Protein AF-A0A9W5UTW0-F1 (afdb_monomer_lite)

Secondary structure (DSSP, 8-state):
--HHHHHHHHHHHHHHHTS-TT-HHHHHHHHHHHHHHHHHHHHHHHHHHHHHHHHHHHHHHTSTTT-TTPPTTPPPPPSTT------SEEEEEEEE-TTT--EEEEE-TT--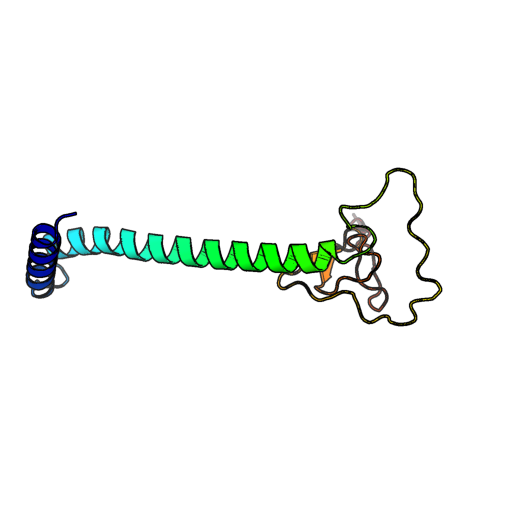SSPPTTS-------PPPP-

Radius of gyration: 26.85 Å; chains: 1; bounding box: 55×54×67 Å

Organism: NCBI:txid547162

pLDDT: mean 82.08, std 15.93, range [44.69, 97.94]

Sequence (131 aa):
MDSTEVEQALRVLGEIRALPVDDPIRQRVQRAVDGLLKDAQRQRRADRRRATAAADRAVVADAATAAGNRAEGVPVAEPTELTDTAGVGRTRRDRRCYACRDRFRTVDAFYHALCPPARTCTADTGTPAPT

Structure (mmCIF, N/CA/C/O backbone):
data_AF-A0A9W5UTW0-F1
#
_entry.id   AF-A0A9W5UTW0-F1
#
loop_
_atom_site.group_PDB
_atom_site.id
_atom_site.type_symbol
_atom_site.label_atom_id
_atom_site.label_alt_id
_atom_site.label_comp_id
_atom_site.label_asym_id
_atom_site.label_entity_id
_atom_site.label_seq_id
_atom_site.pdbx_PDB_ins_code
_atom_site.Cartn_x
_atom_site.Cartn_y
_atom_site.Cartn_z
_atom_site.occupancy
_atom_site.B_iso_or_equiv
_atom_site.auth_seq_id
_atom_site.auth_comp_id
_atom_site.auth_asym_id
_atom_site.auth_atom_id
_atom_site.pdbx_PDB_model_num
ATOM 1 N N . MET A 1 1 ? 6.733 -10.682 25.601 1.00 70.44 1 MET A N 1
ATOM 2 C CA . MET A 1 1 ? 5.434 -10.734 26.293 1.00 70.44 1 MET A CA 1
ATOM 3 C C . MET A 1 1 ? 5.232 -12.149 26.742 1.00 70.44 1 MET A C 1
ATOM 5 O O . MET A 1 1 ? 5.450 -13.056 25.944 1.00 70.44 1 MET A O 1
ATOM 9 N N . ASP A 1 2 ? 4.890 -12.301 28.008 1.00 93.19 2 ASP A N 1
ATOM 10 C CA . ASP A 1 2 ? 4.523 -13.588 28.579 1.00 93.19 2 ASP A CA 1
ATOM 11 C C . ASP A 1 2 ? 3.116 -14.003 28.097 1.00 93.19 2 ASP A C 1
ATOM 13 O O . ASP A 1 2 ? 2.279 -13.152 27.790 1.00 93.19 2 ASP A O 1
ATOM 17 N N . SER A 1 3 ? 2.846 -15.307 28.010 1.00 92.38 3 SER A N 1
ATOM 18 C CA . SER A 1 3 ? 1.537 -15.844 27.608 1.00 92.38 3 SER A CA 1
ATOM 19 C C . SER A 1 3 ? 0.436 -15.407 28.577 1.00 92.38 3 SER A C 1
ATOM 21 O O . SER A 1 3 ? -0.657 -15.036 28.150 1.00 92.38 3 SER A O 1
ATOM 23 N N . THR A 1 4 ? 0.747 -15.353 29.875 1.00 95.62 4 THR A N 1
ATOM 24 C CA . THR A 1 4 ? -0.185 -14.916 30.924 1.00 95.62 4 THR A CA 1
ATOM 25 C C . THR A 1 4 ? -0.642 -13.470 30.716 1.00 95.62 4 THR A C 1
ATOM 27 O O . THR A 1 4 ? -1.822 -13.154 30.869 1.00 95.62 4 THR A O 1
ATOM 30 N N . GLU A 1 5 ? 0.275 -12.579 30.325 1.00 94.69 5 GLU A N 1
ATOM 31 C CA . GLU A 1 5 ? -0.035 -11.171 30.035 1.00 94.69 5 GLU A CA 1
ATOM 32 C C . GLU A 1 5 ? -0.989 -11.048 28.838 1.00 94.69 5 GLU A C 1
ATOM 34 O O . GLU A 1 5 ? -1.913 -10.230 28.850 1.00 94.69 5 GLU A O 1
ATOM 39 N N . VAL A 1 6 ? -0.794 -11.883 27.810 1.00 95.38 6 VAL A N 1
ATOM 40 C CA . VAL A 1 6 ? -1.672 -11.928 26.632 1.00 95.38 6 VAL A CA 1
ATOM 41 C C . VAL A 1 6 ? -3.075 -12.386 27.027 1.00 95.38 6 VAL A C 1
ATOM 43 O O . VAL A 1 6 ? -4.055 -11.748 26.646 1.00 95.38 6 VAL A O 1
ATOM 46 N N . GLU A 1 7 ? -3.192 -13.457 27.809 1.00 97.06 7 GLU A N 1
ATOM 47 C CA . GLU A 1 7 ? -4.486 -13.982 28.260 1.00 97.06 7 GLU A CA 1
ATOM 48 C C . GLU A 1 7 ? -5.258 -12.966 29.106 1.00 97.06 7 GLU A C 1
ATOM 50 O O . GLU A 1 7 ? -6.456 -12.756 28.895 1.00 97.06 7 GLU A O 1
ATOM 55 N N . GLN A 1 8 ? -4.568 -12.273 30.016 1.00 96.75 8 GLN A N 1
ATOM 56 C CA . GLN A 1 8 ? -5.165 -11.196 30.803 1.00 96.75 8 GLN A CA 1
ATOM 57 C C . GLN A 1 8 ? -5.675 -10.060 29.910 1.00 96.75 8 GLN A C 1
ATOM 59 O O . GLN A 1 8 ? -6.805 -9.601 30.089 1.00 96.75 8 GLN A O 1
ATOM 64 N N . ALA A 1 9 ? -4.887 -9.637 28.918 1.00 94.62 9 ALA A N 1
ATOM 65 C CA . ALA A 1 9 ? -5.303 -8.603 27.976 1.00 94.62 9 ALA A CA 1
ATOM 66 C C . ALA A 1 9 ? -6.532 -9.029 27.152 1.00 94.62 9 ALA A C 1
ATOM 68 O O . ALA A 1 9 ? -7.462 -8.240 26.980 1.00 94.62 9 ALA A O 1
ATOM 69 N N . LEU A 1 10 ? -6.575 -10.279 26.679 1.00 95.81 10 LEU A N 1
ATOM 70 C CA . LEU A 1 10 ? -7.716 -10.814 25.930 1.00 95.81 10 LEU A CA 1
ATOM 71 C C . LEU A 1 10 ? -8.988 -10.879 26.781 1.00 95.81 10 LEU A C 1
ATOM 73 O O . LEU A 1 10 ? -10.061 -10.525 26.287 1.00 95.81 10 LEU A O 1
ATOM 77 N N . ARG A 1 11 ? -8.876 -11.261 28.060 1.00 97.12 11 ARG A N 1
ATOM 78 C CA . ARG A 1 11 ? -10.004 -11.235 29.003 1.00 97.12 11 ARG A CA 1
ATOM 79 C C . ARG A 1 11 ? -10.563 -9.821 29.161 1.00 97.12 11 ARG A C 1
ATOM 81 O O . ARG A 1 11 ? -11.759 -9.617 28.971 1.00 97.12 11 ARG A O 1
ATOM 88 N N . VAL A 1 12 ? -9.693 -8.843 29.419 1.00 96.75 12 VAL A N 1
ATOM 89 C CA . VAL A 1 12 ? -10.078 -7.430 29.578 1.00 96.75 12 VAL A CA 1
ATOM 90 C C . VAL A 1 12 ? -10.741 -6.883 28.309 1.00 96.75 12 VAL A C 1
ATOM 92 O O . VAL A 1 12 ? -11.761 -6.201 28.383 1.00 96.75 12 VAL A O 1
ATOM 95 N N . LEU A 1 13 ? -10.223 -7.215 27.121 1.00 96.12 13 LEU A N 1
ATOM 96 C CA . LEU A 1 13 ? -10.859 -6.838 25.852 1.00 96.12 13 LEU A CA 1
ATOM 97 C C . LEU A 1 13 ? -12.257 -7.457 25.686 1.00 96.12 13 LEU A C 1
ATOM 99 O O . LEU A 1 13 ? -13.140 -6.821 25.107 1.00 96.12 13 LEU A O 1
ATOM 103 N N . GLY A 1 14 ? -12.466 -8.671 26.200 1.00 96.69 14 GLY A N 1
ATOM 104 C CA . GLY A 1 14 ? -13.775 -9.319 26.258 1.00 96.69 14 GLY A CA 1
ATOM 105 C C . GLY A 1 14 ? -14.771 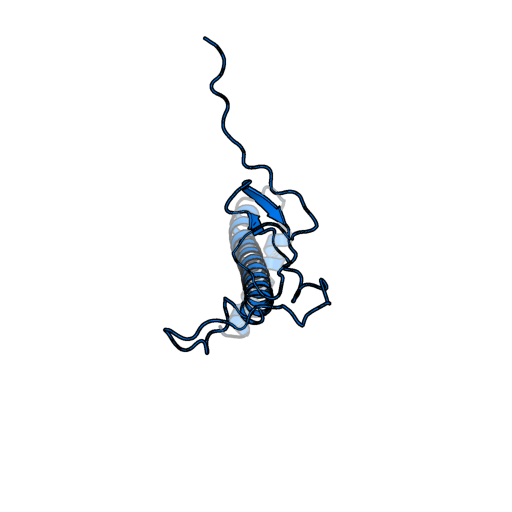-8.551 27.128 1.00 96.69 14 GLY A C 1
ATOM 106 O O . GLY A 1 14 ? -15.879 -8.269 26.677 1.00 96.69 14 GLY A O 1
ATOM 107 N N . GLU A 1 15 ? -14.356 -8.144 28.329 1.00 97.25 15 GLU A N 1
ATOM 108 C CA . GLU A 1 15 ? -15.173 -7.339 29.251 1.00 97.25 15 GLU A CA 1
ATOM 109 C C . GLU A 1 15 ? -15.549 -5.983 28.635 1.00 97.25 15 GLU A C 1
ATOM 111 O O . GLU A 1 15 ? -16.714 -5.588 28.633 1.00 97.25 15 GLU A O 1
ATOM 116 N N . ILE A 1 16 ? -14.587 -5.304 28.005 1.00 97.38 16 ILE A N 1
ATOM 117 C CA . ILE A 1 16 ? -14.812 -4.015 27.334 1.00 97.38 16 ILE A CA 1
ATOM 118 C C . ILE A 1 16 ? -15.827 -4.135 26.189 1.00 97.38 16 ILE A C 1
ATOM 120 O O . ILE A 1 16 ? -16.575 -3.194 25.915 1.00 97.38 16 ILE A O 1
ATOM 124 N N . ARG A 1 17 ? -15.885 -5.286 25.508 1.00 95.75 17 ARG A N 1
ATOM 125 C CA . ARG A 1 17 ? -16.826 -5.519 24.404 1.00 95.75 17 ARG A CA 1
ATOM 126 C C . ARG A 1 17 ? -18.282 -5.607 24.870 1.00 95.75 17 ARG A C 1
ATOM 128 O O . ARG A 1 17 ? -19.170 -5.363 24.055 1.00 95.75 17 ARG A O 1
ATOM 135 N N . ALA A 1 18 ? -18.523 -5.927 26.142 1.00 96.56 18 ALA A N 1
ATOM 136 C CA . ALA A 1 18 ? -19.859 -5.929 26.734 1.00 96.56 18 ALA A CA 1
ATOM 137 C C . ALA A 1 18 ? -20.361 -4.516 27.091 1.00 96.56 18 ALA A C 1
ATOM 139 O O . ALA A 1 18 ? -21.559 -4.334 27.303 1.00 96.56 18 ALA A O 1
ATOM 140 N N . LEU A 1 19 ? -19.474 -3.513 27.136 1.00 97.00 19 LEU A N 1
ATOM 141 C CA . LEU A 1 19 ? -19.848 -2.134 27.450 1.00 97.00 19 LEU A CA 1
ATOM 142 C C . LEU A 1 19 ? -20.636 -1.470 26.300 1.00 97.00 19 LEU A C 1
ATOM 144 O O . LEU A 1 19 ? -20.384 -1.753 25.115 1.00 97.00 19 LEU A O 1
ATOM 148 N N . PRO A 1 20 ? -21.546 -0.524 26.621 1.00 97.19 20 PRO A N 1
ATOM 149 C CA . PRO A 1 20 ? -22.213 0.311 25.625 1.00 97.19 20 PRO A CA 1
ATOM 150 C C . PRO A 1 20 ? -21.220 0.987 24.672 1.00 97.19 20 PRO A C 1
ATOM 152 O O . PRO A 1 20 ? -20.079 1.265 25.029 1.00 97.19 20 PRO A O 1
ATOM 155 N N . VAL A 1 21 ? -21.648 1.265 23.439 1.00 93.75 21 VAL A N 1
ATOM 156 C CA . VAL A 1 21 ? -20.789 1.882 22.403 1.00 93.75 21 VAL A CA 1
ATOM 157 C C . VAL A 1 21 ? -20.264 3.251 22.834 1.00 93.75 21 VAL A C 1
ATOM 159 O O . VAL A 1 21 ? -19.118 3.589 22.532 1.00 93.75 21 VAL A O 1
ATOM 162 N N . ASP A 1 22 ? -21.071 3.989 23.591 1.00 96.00 22 ASP A N 1
ATOM 163 C CA . ASP A 1 22 ? -20.747 5.339 24.045 1.00 96.00 22 ASP A CA 1
ATOM 164 C C . ASP A 1 22 ? -19.980 5.371 25.374 1.00 96.00 22 ASP A C 1
ATOM 166 O O . ASP A 1 22 ? -19.665 6.445 25.884 1.00 96.00 22 ASP A O 1
ATOM 170 N N . ASP A 1 23 ? -19.638 4.203 25.926 1.00 97.88 23 ASP A N 1
ATOM 171 C CA . ASP A 1 23 ? -18.856 4.123 27.152 1.00 97.88 23 ASP A CA 1
ATOM 172 C C . ASP A 1 23 ? -17.437 4.705 26.942 1.00 97.88 23 ASP A C 1
ATOM 174 O O . ASP A 1 23 ? -16.723 4.319 26.002 1.00 97.88 23 ASP A O 1
ATOM 178 N N . PRO A 1 24 ? -16.978 5.624 27.812 1.00 97.56 24 PRO A N 1
ATOM 179 C CA . PRO A 1 24 ? -15.696 6.301 27.636 1.00 97.56 24 PRO A CA 1
ATOM 180 C C . PRO A 1 24 ? -14.486 5.356 27.733 1.00 97.56 24 PRO A C 1
ATOM 182 O O . PRO A 1 24 ? -13.478 5.585 27.051 1.00 97.56 24 PRO A O 1
ATOM 185 N N . ILE A 1 25 ? -14.561 4.287 28.537 1.00 96.50 25 ILE A N 1
ATOM 186 C CA . ILE A 1 25 ? -13.507 3.267 28.652 1.00 96.50 25 ILE A CA 1
ATOM 187 C C . ILE A 1 25 ? -13.434 2.485 27.345 1.00 96.50 25 ILE A C 1
ATOM 189 O O . ILE A 1 25 ? -12.347 2.333 26.772 1.00 96.50 25 ILE A O 1
ATOM 193 N N . ARG A 1 26 ? -14.589 2.066 26.817 1.00 97.25 26 ARG A N 1
ATOM 194 C CA . ARG A 1 26 ? -14.656 1.369 25.532 1.00 97.25 26 ARG A CA 1
ATOM 195 C C . ARG A 1 26 ? -14.083 2.212 24.398 1.00 97.25 26 ARG A C 1
ATOM 197 O O . ARG A 1 26 ? -13.229 1.733 23.651 1.00 97.25 26 ARG A O 1
ATOM 204 N N . GLN A 1 27 ? -14.477 3.479 24.289 1.00 96.94 27 GLN A N 1
ATOM 205 C CA . GLN A 1 27 ? -13.964 4.376 23.249 1.00 96.94 27 GLN A CA 1
ATOM 206 C C . GLN A 1 27 ? -12.453 4.623 23.362 1.00 96.94 27 GLN A C 1
ATOM 208 O O . GLN A 1 27 ? -11.773 4.802 22.346 1.00 96.94 27 GLN A O 1
ATOM 213 N N . ARG A 1 28 ? -11.904 4.664 24.582 1.00 96.06 28 ARG A N 1
ATOM 214 C CA . ARG A 1 28 ? -10.458 4.816 24.801 1.00 96.06 28 ARG A CA 1
ATOM 215 C C . ARG A 1 28 ? -9.691 3.600 24.286 1.00 96.06 28 ARG A C 1
ATOM 217 O O . ARG A 1 28 ? -8.691 3.768 23.590 1.00 96.06 28 ARG A O 1
ATOM 224 N N . VAL A 1 29 ? -10.172 2.397 24.588 1.00 96.00 29 VAL A N 1
ATOM 225 C CA . VAL A 1 29 ? -9.549 1.143 24.142 1.00 96.00 29 VAL A CA 1
ATOM 226 C C . VAL A 1 29 ? -9.686 0.969 22.631 1.00 96.00 29 VAL A C 1
ATOM 228 O O . VAL A 1 29 ? -8.703 0.643 21.968 1.00 96.00 29 VAL A O 1
ATOM 231 N N . GLN A 1 30 ? -10.855 1.277 22.063 1.00 95.12 30 GLN A N 1
ATOM 232 C CA . GLN A 1 30 ? -11.091 1.251 20.616 1.00 95.12 30 GLN A CA 1
ATOM 233 C C . GLN A 1 30 ? -10.049 2.094 19.867 1.00 95.12 30 GLN A C 1
ATOM 235 O O . GLN A 1 30 ? -9.412 1.606 18.938 1.00 95.12 30 GLN A O 1
ATOM 240 N N . ARG A 1 31 ? -9.795 3.329 20.323 1.00 95.19 31 ARG A N 1
ATOM 241 C CA . ARG A 1 31 ? -8.780 4.212 19.726 1.00 95.19 31 ARG A CA 1
ATOM 242 C C . ARG A 1 31 ? -7.371 3.614 19.756 1.00 95.19 31 ARG A C 1
ATOM 244 O O . ARG A 1 31 ? -6.617 3.809 18.803 1.00 95.19 31 ARG A O 1
ATOM 251 N N . ALA A 1 32 ? -7.015 2.891 20.819 1.00 93.50 32 ALA A N 1
ATOM 252 C CA . ALA A 1 32 ? -5.722 2.217 20.922 1.00 93.50 32 ALA A CA 1
ATOM 253 C C . ALA A 1 32 ? -5.615 1.032 19.943 1.00 93.50 32 ALA A C 1
ATOM 255 O O . ALA A 1 32 ? -4.634 0.923 19.206 1.00 93.50 32 ALA A O 1
ATOM 256 N N . VAL A 1 33 ? -6.649 0.187 19.873 1.00 94.94 33 VAL A N 1
ATOM 257 C CA . VAL A 1 33 ? -6.712 -0.958 18.945 1.00 94.94 33 VAL A CA 1
ATOM 258 C C . VAL A 1 33 ? -6.721 -0.499 17.484 1.00 94.94 33 VAL A C 1
ATOM 260 O O . VAL A 1 33 ? -6.037 -1.083 16.640 1.00 94.94 33 VAL A O 1
ATOM 263 N N . ASP A 1 34 ? -7.426 0.590 17.178 1.00 96.38 34 ASP A N 1
ATOM 264 C CA . ASP A 1 34 ? -7.444 1.191 15.845 1.00 96.38 34 ASP A CA 1
ATOM 265 C C . ASP A 1 34 ? -6.038 1.596 15.382 1.00 96.38 34 ASP A C 1
ATOM 267 O O . ASP A 1 34 ? -5.742 1.522 14.188 1.00 96.38 34 ASP A O 1
ATOM 271 N N . GLY A 1 35 ? -5.162 2.009 16.306 1.00 94.69 35 GLY A N 1
ATOM 272 C CA . GLY A 1 35 ? -3.750 2.274 16.031 1.00 94.69 35 GLY A CA 1
ATOM 273 C C . GLY A 1 35 ? -3.046 1.044 15.457 1.00 94.69 35 GLY A C 1
ATOM 274 O O . GLY A 1 35 ? -2.507 1.111 14.352 1.00 94.69 35 GLY A O 1
ATOM 275 N N . LEU A 1 36 ? -3.170 -0.101 16.135 1.00 94.88 36 LEU A N 1
ATOM 276 C CA . LEU A 1 36 ? -2.578 -1.377 15.710 1.00 94.88 36 LEU A CA 1
ATOM 277 C C . LEU A 1 36 ? -3.091 -1.820 14.334 1.00 94.88 36 LEU A C 1
ATOM 279 O O . LEU A 1 36 ? -2.319 -2.241 13.469 1.00 94.88 36 LEU A O 1
ATOM 283 N N . LEU A 1 37 ? -4.398 -1.681 14.094 1.00 95.94 37 LEU A N 1
ATOM 284 C CA . LEU A 1 37 ? -4.998 -2.009 12.800 1.00 95.94 37 LEU A CA 1
ATOM 285 C C . LEU A 1 37 ? -4.490 -1.084 11.691 1.00 95.94 37 LEU A C 1
ATOM 287 O O . LEU A 1 37 ? -4.155 -1.549 10.597 1.00 95.94 37 LEU A O 1
ATOM 291 N N . LYS A 1 38 ? -4.413 0.224 11.955 1.00 96.62 38 LYS A N 1
ATOM 292 C CA . LYS A 1 38 ? -3.891 1.208 10.999 1.00 96.62 38 LYS A CA 1
ATOM 293 C C . LYS A 1 38 ? -2.418 0.954 10.697 1.00 96.62 38 LYS A C 1
ATOM 295 O O . LYS A 1 38 ? -2.031 1.055 9.534 1.00 96.62 38 LYS A O 1
ATOM 300 N N . ASP A 1 39 ? -1.623 0.569 11.686 1.00 96.56 39 ASP A N 1
ATOM 301 C CA . ASP A 1 39 ? -0.209 0.243 11.501 1.00 96.56 39 ASP A CA 1
ATOM 302 C C . ASP A 1 39 ? -0.026 -1.023 10.667 1.00 96.56 39 ASP A C 1
ATOM 304 O O . ASP A 1 39 ? 0.704 -0.999 9.674 1.00 96.56 39 ASP A O 1
ATOM 308 N N . ALA A 1 40 ? -0.789 -2.083 10.944 1.00 97.19 40 ALA A N 1
ATOM 309 C CA . ALA A 1 40 ? -0.796 -3.281 10.107 1.00 97.19 40 ALA A CA 1
ATOM 310 C C . ALA A 1 40 ? -1.206 -2.967 8.655 1.00 97.19 40 ALA A C 1
ATOM 312 O O . ALA A 1 40 ? -0.605 -3.466 7.699 1.00 97.19 40 ALA A O 1
ATOM 313 N N . GLN A 1 41 ? -2.208 -2.105 8.451 1.00 97.12 41 GLN A N 1
ATOM 314 C CA . GLN A 1 41 ? -2.599 -1.660 7.112 1.00 97.12 41 GLN A CA 1
ATOM 315 C C . GLN A 1 41 ? -1.508 -0.826 6.433 1.00 97.12 41 GLN A C 1
ATOM 317 O O . GLN A 1 41 ? -1.264 -1.015 5.238 1.00 97.12 41 GLN A O 1
ATOM 322 N N . ARG A 1 42 ? -0.857 0.091 7.160 1.00 97.94 42 ARG A N 1
ATOM 323 C CA . ARG A 1 42 ? 0.270 0.892 6.661 1.00 97.94 42 ARG A CA 1
ATOM 324 C C . ARG A 1 42 ? 1.411 -0.012 6.214 1.00 97.94 42 ARG A C 1
ATOM 326 O O . ARG A 1 42 ? 1.865 0.132 5.078 1.00 97.94 42 ARG A O 1
ATOM 333 N N . GLN A 1 43 ? 1.782 -0.991 7.035 1.00 97.44 43 GLN A N 1
ATOM 334 C CA . GLN A 1 43 ? 2.825 -1.960 6.716 1.00 97.44 43 GLN A CA 1
ATOM 335 C C . GLN A 1 43 ? 2.475 -2.762 5.458 1.00 97.44 43 GLN A C 1
ATOM 337 O O . GLN A 1 43 ? 3.226 -2.743 4.487 1.00 97.44 43 GLN A O 1
ATOM 342 N N . ARG A 1 44 ? 1.270 -3.345 5.387 1.00 97.19 44 ARG A N 1
ATOM 343 C CA . ARG A 1 44 ? 0.809 -4.088 4.197 1.00 97.19 44 ARG A CA 1
ATOM 344 C C . ARG A 1 44 ? 0.809 -3.228 2.929 1.00 97.19 44 ARG A C 1
ATOM 346 O O . ARG A 1 44 ? 1.151 -3.706 1.847 1.00 97.19 44 ARG A O 1
ATOM 353 N N . ARG A 1 45 ? 0.414 -1.951 3.024 1.00 97.12 45 ARG A N 1
ATOM 354 C CA . ARG A 1 45 ? 0.467 -1.007 1.891 1.00 97.12 45 ARG A CA 1
ATOM 355 C C . ARG A 1 45 ? 1.912 -0.721 1.482 1.00 97.12 45 ARG A C 1
ATOM 357 O O . ARG A 1 45 ? 2.185 -0.680 0.282 1.00 97.12 45 ARG A O 1
ATOM 364 N N . ALA A 1 46 ? 2.821 -0.541 2.438 1.00 96.94 46 ALA A N 1
ATOM 365 C CA . ALA A 1 46 ? 4.243 -0.351 2.175 1.00 96.94 46 ALA A CA 1
ATOM 366 C C . ALA A 1 46 ? 4.856 -1.587 1.499 1.00 96.94 46 ALA A C 1
ATOM 368 O O . ALA A 1 46 ? 5.533 -1.446 0.485 1.00 96.94 46 ALA A O 1
ATOM 369 N N . ASP A 1 47 ? 4.541 -2.792 1.970 1.00 97.00 47 ASP A N 1
ATOM 370 C CA . ASP A 1 47 ? 5.026 -4.056 1.399 1.00 97.00 47 ASP A CA 1
ATOM 371 C C . ASP A 1 47 ? 4.577 -4.230 -0.047 1.00 97.00 47 ASP A C 1
ATOM 373 O O . ASP A 1 47 ? 5.397 -4.475 -0.931 1.00 97.00 47 ASP A O 1
ATOM 377 N N . ARG A 1 48 ? 3.292 -3.982 -0.328 1.00 96.62 48 ARG A N 1
ATOM 378 C CA . ARG A 1 48 ? 2.771 -3.978 -1.704 1.00 96.62 48 ARG A CA 1
ATOM 379 C C . ARG A 1 48 ? 3.491 -2.949 -2.571 1.00 96.62 48 ARG A C 1
ATOM 381 O O . ARG A 1 48 ? 3.832 -3.240 -3.714 1.00 96.62 48 ARG A O 1
ATOM 388 N N . ARG A 1 49 ? 3.759 -1.746 -2.045 1.00 96.12 49 ARG A N 1
ATOM 389 C CA . ARG A 1 49 ? 4.517 -0.717 -2.776 1.00 96.12 49 ARG A CA 1
ATOM 390 C C . ARG A 1 49 ? 5.956 -1.161 -3.049 1.00 96.12 49 ARG A C 1
ATOM 392 O O . ARG A 1 49 ? 6.434 -0.905 -4.154 1.00 96.12 49 ARG A O 1
ATOM 399 N N . ARG A 1 50 ? 6.623 -1.816 -2.096 1.00 95.88 50 ARG A N 1
ATOM 400 C CA . ARG A 1 50 ? 7.983 -2.355 -2.255 1.00 95.88 50 ARG A CA 1
ATOM 401 C C . ARG A 1 50 ? 8.020 -3.479 -3.284 1.00 95.88 50 ARG A C 1
ATOM 403 O O . ARG A 1 50 ? 8.830 -3.410 -4.200 1.00 95.88 50 ARG A O 1
ATOM 410 N N . ALA A 1 51 ? 7.095 -4.434 -3.206 1.00 95.44 51 ALA A N 1
ATOM 411 C CA . ALA A 1 51 ? 6.978 -5.529 -4.167 1.00 95.44 51 ALA A CA 1
ATOM 412 C C . ALA A 1 51 ? 6.732 -5.015 -5.593 1.00 95.44 51 ALA A C 1
ATOM 414 O O . ALA A 1 51 ? 7.401 -5.430 -6.533 1.00 95.44 51 ALA A O 1
ATOM 415 N N . THR A 1 52 ? 5.825 -4.048 -5.755 1.00 95.50 52 THR A N 1
ATOM 416 C CA . THR A 1 52 ? 5.594 -3.392 -7.047 1.00 95.50 52 THR A CA 1
ATOM 417 C C . THR A 1 52 ? 6.836 -2.654 -7.550 1.00 95.50 52 THR A C 1
ATOM 419 O O . THR A 1 52 ? 7.177 -2.781 -8.717 1.00 95.50 52 THR A O 1
ATOM 422 N N . ALA A 1 53 ? 7.545 -1.920 -6.684 1.00 93.88 53 ALA A N 1
ATOM 423 C CA . ALA A 1 53 ? 8.777 -1.230 -7.070 1.00 93.88 53 ALA A CA 1
ATOM 424 C C . ALA A 1 53 ? 9.897 -2.204 -7.467 1.00 93.88 53 ALA A C 1
ATOM 426 O O . ALA A 1 53 ? 10.675 -1.904 -8.363 1.00 93.88 53 ALA A O 1
ATOM 427 N N . ALA A 1 54 ? 10.005 -3.347 -6.788 1.00 92.69 54 ALA A N 1
ATOM 428 C CA . ALA A 1 54 ? 10.974 -4.384 -7.117 1.00 92.69 54 ALA A CA 1
ATOM 429 C C . ALA A 1 54 ? 10.666 -5.026 -8.476 1.00 92.69 54 ALA A C 1
ATOM 431 O O . ALA A 1 54 ? 11.566 -5.119 -9.300 1.00 92.69 54 ALA A O 1
ATOM 432 N N . ALA A 1 55 ? 9.400 -5.369 -8.735 1.00 90.88 55 ALA A N 1
ATOM 433 C CA . ALA A 1 55 ? 8.973 -5.900 -10.029 1.00 90.88 55 ALA A CA 1
ATOM 434 C C . ALA A 1 55 ? 9.235 -4.907 -11.175 1.00 90.88 55 ALA A C 1
ATOM 436 O O . ALA A 1 55 ? 9.800 -5.283 -12.193 1.00 90.88 55 ALA A O 1
ATOM 437 N N . ASP A 1 56 ? 8.890 -3.628 -10.989 1.00 91.62 56 ASP A N 1
ATOM 438 C CA . ASP A 1 56 ? 9.138 -2.596 -12.003 1.00 91.62 56 ASP A CA 1
ATOM 439 C C . ASP A 1 56 ? 10.640 -2.375 -12.243 1.00 91.62 56 ASP A C 1
ATOM 441 O O . ASP A 1 56 ? 11.050 -2.141 -13.375 1.00 91.62 56 ASP A O 1
ATOM 445 N N . ARG A 1 57 ? 11.469 -2.446 -11.190 1.00 87.94 57 ARG A N 1
ATOM 446 C CA . ARG A 1 57 ? 12.931 -2.356 -11.324 1.00 87.94 57 ARG A CA 1
ATOM 447 C C . ARG A 1 57 ? 13.514 -3.539 -12.084 1.00 87.94 57 ARG A C 1
ATOM 449 O O . ARG A 1 57 ? 14.425 -3.308 -12.861 1.00 87.94 57 ARG A O 1
ATOM 456 N N . ALA A 1 58 ? 12.996 -4.750 -11.879 1.00 86.81 58 ALA A N 1
ATOM 457 C CA . ALA A 1 58 ? 13.435 -5.927 -12.625 1.00 86.81 58 ALA A CA 1
ATOM 458 C C . ALA A 1 58 ? 13.168 -5.755 -14.129 1.00 86.81 58 ALA A C 1
ATOM 460 O O . ALA A 1 58 ? 14.105 -5.805 -14.909 1.00 86.81 58 ALA A O 1
ATOM 461 N N . VAL A 1 59 ? 11.938 -5.377 -14.506 1.00 87.06 59 VAL A N 1
ATOM 462 C CA . VAL A 1 59 ? 11.570 -5.110 -15.915 1.00 87.06 59 VAL A CA 1
ATOM 463 C C . VAL A 1 59 ? 12.477 -4.061 -16.566 1.00 87.06 59 VAL A C 1
ATOM 465 O O . VAL A 1 59 ? 12.797 -4.157 -17.743 1.00 87.06 59 VAL A O 1
ATOM 468 N N . VAL A 1 60 ? 12.872 -3.027 -15.818 1.00 84.62 60 VAL A N 1
ATOM 469 C CA . VAL A 1 60 ? 13.760 -1.979 -16.341 1.00 84.62 60 VAL A CA 1
ATOM 470 C C . VAL A 1 60 ? 15.211 -2.446 -16.400 1.00 84.62 60 VAL A C 1
ATOM 472 O O . VAL A 1 60 ? 15.903 -2.071 -17.333 1.00 84.62 60 VAL A O 1
ATOM 475 N N . ALA A 1 61 ? 15.679 -3.235 -15.432 1.00 81.25 61 ALA A N 1
ATOM 476 C CA . ALA A 1 61 ? 17.048 -3.748 -15.414 1.00 81.25 61 ALA A CA 1
ATOM 477 C C . ALA A 1 61 ? 17.338 -4.696 -16.589 1.00 81.25 61 ALA A C 1
ATOM 479 O O . ALA A 1 61 ? 18.481 -4.769 -17.028 1.00 81.25 61 ALA A O 1
ATOM 480 N N . ASP A 1 62 ? 16.304 -5.362 -17.108 1.00 76.38 62 ASP A N 1
ATOM 481 C CA . ASP A 1 62 ? 16.384 -6.212 -18.298 1.00 76.38 62 ASP A CA 1
ATOM 482 C C . ASP A 1 62 ? 16.538 -5.400 -19.604 1.00 76.38 62 ASP A C 1
ATOM 484 O O . ASP A 1 62 ? 16.910 -5.952 -20.639 1.00 76.38 62 ASP A O 1
ATOM 488 N N . ALA A 1 63 ? 16.277 -4.085 -19.586 1.00 77.12 63 ALA A N 1
ATOM 489 C CA . ALA A 1 63 ? 16.519 -3.224 -20.741 1.00 77.12 63 ALA A CA 1
ATOM 490 C C . ALA A 1 63 ? 18.025 -2.967 -20.918 1.00 77.12 63 ALA A C 1
ATOM 492 O O . ALA A 1 63 ? 18.723 -2.589 -19.973 1.00 77.12 63 ALA A O 1
ATOM 493 N N . ALA A 1 64 ? 18.519 -3.089 -22.151 1.00 68.44 64 ALA A N 1
ATOM 494 C CA . ALA A 1 64 ? 19.939 -3.002 -22.496 1.00 68.44 64 ALA A CA 1
ATOM 495 C C . ALA A 1 64 ? 20.587 -1.674 -22.062 1.00 68.44 64 ALA A C 1
ATOM 497 O O . ALA A 1 64 ? 21.751 -1.6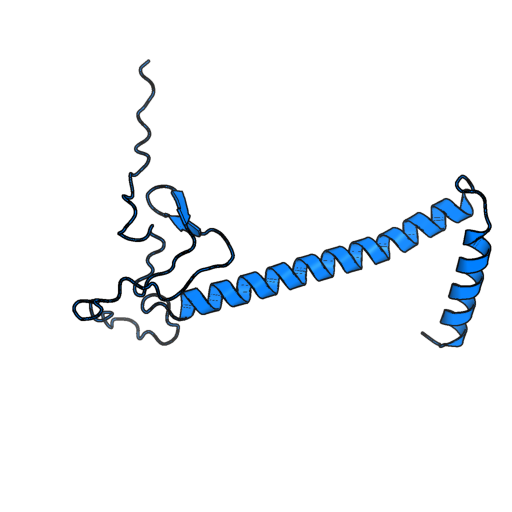32 -21.670 1.00 68.44 64 ALA A O 1
ATOM 498 N N . THR A 1 65 ? 19.824 -0.579 -22.075 1.00 67.62 65 THR A N 1
ATOM 499 C CA . THR A 1 65 ? 20.284 0.755 -21.657 1.00 67.62 65 THR A CA 1
ATOM 500 C C . THR A 1 65 ? 20.436 0.911 -20.142 1.00 67.62 65 THR A C 1
ATOM 502 O O . THR A 1 65 ? 21.164 1.803 -19.703 1.00 67.62 65 THR A O 1
ATOM 505 N N . ALA A 1 66 ? 19.770 0.067 -19.350 1.00 64.44 66 ALA A N 1
ATOM 506 C CA . ALA A 1 66 ? 19.728 0.124 -17.890 1.00 64.44 66 ALA A CA 1
ATOM 507 C C . ALA A 1 66 ? 20.417 -1.076 -17.210 1.00 64.44 66 ALA A C 1
ATOM 509 O O . ALA A 1 66 ? 20.425 -1.156 -15.978 1.00 64.44 66 ALA A O 1
ATOM 510 N N . ALA A 1 67 ? 21.012 -1.981 -17.993 1.00 64.38 67 ALA A N 1
ATOM 511 C CA . ALA A 1 67 ? 21.737 -3.138 -17.493 1.00 64.38 67 ALA A CA 1
ATOM 512 C C . ALA A 1 67 ? 22.936 -2.698 -16.630 1.00 64.38 67 ALA A C 1
ATOM 514 O O . ALA A 1 67 ? 23.838 -1.987 -17.078 1.00 64.38 67 ALA A O 1
ATOM 515 N N . GLY A 1 68 ? 22.944 -3.115 -15.359 1.00 60.94 68 GLY A N 1
ATOM 516 C CA . GLY A 1 68 ? 23.945 -2.691 -14.369 1.00 60.94 68 GLY A CA 1
ATOM 517 C C . GLY A 1 68 ? 25.373 -3.182 -14.639 1.00 60.94 68 GLY A C 1
ATOM 518 O O . GLY A 1 68 ? 26.303 -2.729 -13.983 1.00 60.94 68 GLY A O 1
ATOM 519 N N . ASN A 1 69 ? 25.555 -4.090 -15.598 1.00 62.50 69 ASN A N 1
ATOM 520 C CA . ASN A 1 69 ? 26.847 -4.601 -16.059 1.00 62.50 69 ASN A CA 1
ATOM 521 C C . ASN A 1 69 ? 27.403 -3.838 -17.278 1.00 62.50 69 ASN A C 1
ATOM 523 O O . ASN A 1 69 ? 28.343 -4.313 -17.916 1.00 62.50 69 ASN A O 1
ATOM 527 N N . ARG A 1 70 ? 26.831 -2.680 -17.632 1.00 66.56 70 ARG A N 1
ATOM 528 C CA . ARG A 1 70 ? 27.307 -1.871 -18.756 1.00 66.56 70 ARG A CA 1
ATOM 529 C C . ARG A 1 70 ? 28.703 -1.305 -18.474 1.00 66.56 70 ARG A C 1
ATOM 531 O O . ARG A 1 70 ? 28.884 -0.519 -17.548 1.00 66.56 70 ARG A O 1
ATOM 538 N N . ALA A 1 71 ? 29.665 -1.654 -19.327 1.00 69.06 71 ALA A N 1
ATOM 539 C CA . ALA A 1 71 ? 30.981 -1.028 -19.339 1.00 69.06 71 ALA A CA 1
ATOM 540 C C . ALA A 1 71 ? 30.889 0.416 -19.862 1.00 69.06 71 ALA A C 1
ATOM 542 O O . ALA A 1 71 ? 30.274 0.688 -20.899 1.00 69.06 71 ALA A O 1
ATOM 543 N N . GLU A 1 72 ? 31.495 1.348 -19.131 1.00 64.25 72 GLU A N 1
ATOM 544 C CA . GLU A 1 72 ? 31.541 2.760 -19.501 1.00 64.25 72 GLU A CA 1
ATOM 545 C C . GLU A 1 72 ? 32.339 2.945 -20.805 1.00 64.25 72 GLU A C 1
ATOM 547 O O . GLU A 1 72 ? 33.388 2.334 -20.997 1.00 64.25 72 GLU A O 1
ATOM 552 N N . GLY A 1 73 ? 31.813 3.739 -21.743 1.00 68.12 73 GLY A N 1
ATOM 553 C CA . GLY A 1 73 ? 32.441 3.970 -23.052 1.00 68.12 73 GLY A CA 1
ATOM 554 C C . GLY A 1 73 ? 32.157 2.916 -24.132 1.00 68.12 73 GLY A C 1
ATOM 555 O O . GLY A 1 73 ? 32.519 3.142 -25.284 1.00 68.12 73 GLY A O 1
ATOM 556 N N . VAL A 1 74 ? 31.467 1.812 -23.816 1.00 69.56 74 VAL A N 1
ATOM 557 C CA . VAL A 1 74 ? 31.049 0.822 -24.824 1.00 69.56 74 VAL A CA 1
ATOM 558 C C . VAL A 1 74 ? 29.673 1.206 -25.398 1.00 69.56 74 VAL A C 1
ATOM 560 O O . VAL A 1 74 ? 28.712 1.368 -24.628 1.00 69.56 74 VAL A O 1
ATOM 563 N N . PRO A 1 75 ? 29.542 1.377 -26.731 1.00 63.47 75 PRO A N 1
ATOM 564 C CA . PRO A 1 75 ? 28.249 1.570 -27.378 1.00 63.47 75 PRO A CA 1
ATOM 565 C C . PRO A 1 75 ? 27.358 0.348 -27.157 1.00 63.47 75 PRO A C 1
ATOM 567 O O . PRO A 1 75 ? 27.806 -0.790 -27.290 1.00 63.47 75 PRO A O 1
ATOM 570 N N . VAL A 1 76 ? 26.086 0.575 -26.831 1.00 64.38 76 VAL A N 1
ATOM 571 C CA . VAL A 1 76 ? 25.094 -0.505 -26.850 1.00 64.38 76 VAL A CA 1
ATOM 572 C C . VAL A 1 76 ? 24.855 -0.839 -28.322 1.00 64.38 76 VAL A C 1
ATOM 574 O O . VAL A 1 76 ? 24.567 0.076 -29.091 1.00 64.38 76 VAL A O 1
ATOM 577 N N . ALA A 1 77 ? 25.033 -2.102 -28.724 1.00 60.22 77 ALA A N 1
ATOM 578 C CA . ALA A 1 77 ? 24.792 -2.527 -30.105 1.00 60.22 77 ALA A CA 1
ATOM 579 C C . ALA A 1 77 ? 23.385 -2.091 -30.540 1.00 60.22 77 ALA A C 1
ATOM 581 O O . ALA A 1 77 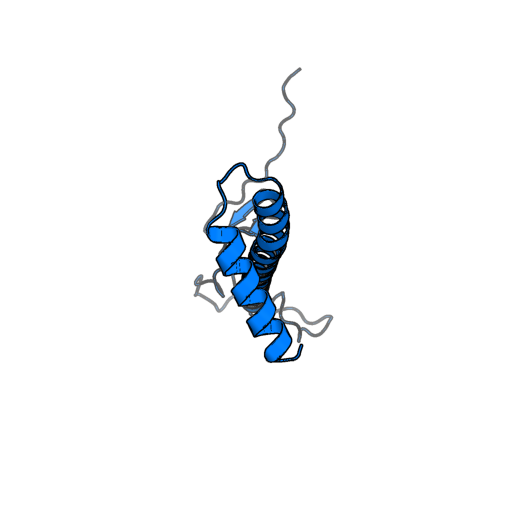? 22.432 -2.321 -29.798 1.00 60.22 77 ALA A O 1
ATOM 582 N N . GLU A 1 78 ? 23.253 -1.422 -31.687 1.00 54.88 78 GLU A N 1
ATOM 583 C CA . GLU A 1 78 ? 21.943 -0.962 -32.149 1.00 54.88 78 GLU A CA 1
ATOM 584 C C . GLU A 1 78 ? 21.019 -2.158 -32.450 1.00 54.88 78 GLU A C 1
ATOM 586 O O . GLU A 1 78 ? 21.489 -3.191 -32.930 1.00 54.88 78 GLU A O 1
ATOM 591 N N . PRO A 1 79 ? 19.706 -2.048 -32.170 1.00 53.03 79 PRO A N 1
ATOM 592 C CA . PRO A 1 79 ? 18.742 -3.148 -32.269 1.00 53.03 79 PRO A CA 1
ATOM 593 C C . PRO A 1 79 ? 18.426 -3.623 -33.696 1.00 53.03 79 PRO A C 1
ATOM 595 O O . PRO A 1 79 ? 17.374 -4.220 -33.905 1.00 53.03 79 PRO A O 1
ATOM 598 N N . THR A 1 80 ? 19.290 -3.404 -34.686 1.00 46.69 80 THR A N 1
ATOM 599 C CA . THR A 1 80 ? 19.028 -3.696 -36.106 1.00 46.69 80 THR A CA 1
ATOM 600 C C . THR A 1 80 ? 18.744 -5.172 -36.432 1.00 46.69 80 THR A C 1
ATOM 602 O O . THR A 1 80 ? 18.382 -5.464 -37.566 1.00 46.69 80 THR A O 1
ATOM 605 N N . GLU A 1 81 ? 18.802 -6.085 -35.454 1.00 46.34 81 GLU A N 1
ATOM 606 C CA . GLU A 1 81 ? 18.391 -7.494 -35.589 1.00 46.34 81 GLU A CA 1
ATOM 607 C C . GLU A 1 81 ? 17.231 -7.928 -34.666 1.00 46.34 81 GLU A C 1
ATOM 609 O O . GLU A 1 81 ? 16.775 -9.069 -34.733 1.00 46.34 81 GLU A O 1
ATOM 614 N N . LEU A 1 82 ? 16.692 -7.039 -33.825 1.00 47.06 82 LEU A N 1
ATOM 615 C CA . LEU A 1 82 ? 15.547 -7.336 -32.958 1.00 47.06 82 LEU A CA 1
ATOM 616 C C . LEU A 1 82 ? 14.257 -6.862 -33.637 1.00 47.06 82 LEU A C 1
ATOM 618 O O . LEU A 1 82 ? 13.687 -5.826 -33.305 1.00 47.06 82 LEU A O 1
ATOM 622 N N . THR A 1 83 ? 13.772 -7.650 -34.597 1.00 44.69 83 THR A N 1
ATOM 623 C CA . THR A 1 83 ? 12.440 -7.488 -35.214 1.00 44.69 83 THR A CA 1
ATOM 624 C C . THR A 1 83 ? 11.277 -7.659 -34.232 1.00 44.69 83 THR A C 1
ATOM 626 O O . THR A 1 83 ? 10.129 -7.398 -34.594 1.00 44.69 83 THR A O 1
ATOM 629 N N . ASP A 1 84 ? 11.542 -8.054 -32.986 1.00 47.44 84 ASP A N 1
ATOM 630 C CA . ASP A 1 84 ? 10.520 -8.118 -31.954 1.00 47.44 84 ASP A CA 1
ATOM 631 C C . ASP A 1 84 ? 10.360 -6.758 -31.265 1.00 47.44 84 ASP A C 1
ATOM 633 O O . ASP A 1 84 ? 11.015 -6.407 -30.287 1.00 47.44 84 ASP A O 1
ATOM 637 N N . THR A 1 85 ? 9.382 -6.000 -31.756 1.00 50.31 85 THR A N 1
ATOM 638 C CA . THR A 1 85 ? 8.746 -4.890 -31.022 1.00 50.31 85 THR A CA 1
ATOM 639 C C . THR A 1 85 ? 8.009 -5.361 -29.755 1.00 50.31 85 THR A C 1
ATOM 641 O O . THR A 1 85 ? 7.396 -4.555 -29.047 1.00 50.31 85 THR A O 1
ATOM 644 N N . ALA A 1 86 ? 8.073 -6.658 -29.438 1.00 52.22 86 ALA A N 1
ATOM 645 C CA . ALA A 1 86 ? 7.700 -7.219 -28.155 1.00 52.22 86 ALA A CA 1
ATOM 646 C C . ALA A 1 86 ? 8.618 -6.634 -27.068 1.00 52.22 86 ALA A C 1
ATOM 648 O O . ALA A 1 86 ? 9.744 -7.076 -26.866 1.00 52.22 86 ALA A O 1
ATOM 649 N N . GLY A 1 87 ? 8.156 -5.575 -26.395 1.00 59.84 87 GLY A N 1
ATOM 650 C CA . GLY A 1 87 ? 8.922 -4.929 -25.330 1.00 59.84 87 GLY A CA 1
ATOM 651 C C . GLY A 1 87 ? 9.423 -5.922 -24.272 1.00 59.84 87 GLY A C 1
ATOM 652 O O . GLY A 1 87 ? 8.747 -6.902 -23.969 1.00 59.84 87 GLY A O 1
ATOM 653 N N . VAL A 1 88 ? 10.580 -5.619 -23.673 1.00 67.50 88 VAL A N 1
ATOM 654 C CA . VAL A 1 88 ? 11.225 -6.380 -22.584 1.00 67.50 88 VAL A CA 1
ATOM 655 C C . VAL A 1 88 ? 10.256 -6.715 -21.452 1.00 67.50 88 VAL A C 1
ATOM 657 O O . VAL A 1 88 ? 10.344 -7.774 -20.836 1.00 67.50 88 VAL A O 1
ATOM 660 N N . GLY A 1 89 ? 9.283 -5.842 -21.189 1.00 81.75 89 GLY A N 1
ATOM 661 C CA . GLY A 1 89 ? 8.181 -6.185 -20.306 1.00 81.75 89 GLY A CA 1
ATOM 662 C C . GLY A 1 89 ? 7.240 -5.029 -20.009 1.00 81.75 89 GLY A C 1
ATOM 663 O O . GLY A 1 89 ? 7.300 -3.948 -20.599 1.00 81.75 89 GLY A O 1
ATOM 664 N N . ARG A 1 90 ? 6.334 -5.263 -19.056 1.00 88.88 90 ARG A N 1
ATOM 665 C CA . ARG A 1 90 ? 5.339 -4.281 -18.617 1.00 88.88 90 ARG A CA 1
ATOM 666 C C . ARG A 1 90 ? 5.500 -3.967 -17.137 1.00 88.88 90 ARG A C 1
ATOM 668 O O . ARG A 1 90 ? 5.358 -4.851 -16.293 1.00 88.88 90 ARG A O 1
ATOM 675 N N . THR A 1 91 ? 5.708 -2.696 -16.806 1.00 91.25 91 THR A N 1
ATOM 676 C CA . THR A 1 91 ? 5.681 -2.228 -15.421 1.00 91.25 91 THR A CA 1
ATOM 677 C C . THR A 1 91 ? 4.257 -2.260 -14.870 1.00 91.25 91 THR A C 1
ATOM 679 O O . THR A 1 91 ? 3.257 -2.067 -15.566 1.00 91.25 91 THR A O 1
ATOM 682 N N . ARG A 1 92 ? 4.138 -2.495 -13.570 1.00 93.44 92 ARG A N 1
ATOM 683 C CA . ARG A 1 92 ? 2.882 -2.430 -12.825 1.00 93.44 92 ARG A CA 1
ATOM 684 C C . ARG A 1 92 ? 2.433 -0.983 -12.630 1.00 93.44 92 ARG A C 1
ATOM 686 O O . ARG A 1 92 ? 1.229 -0.724 -12.662 1.00 93.44 92 ARG A O 1
ATOM 693 N N . ARG A 1 93 ? 3.369 -0.048 -12.420 1.00 92.69 93 ARG A N 1
ATOM 694 C CA . ARG A 1 93 ? 3.082 1.396 -12.348 1.00 92.69 93 ARG A CA 1
ATOM 695 C C . ARG A 1 93 ? 3.238 2.079 -13.697 1.00 92.69 93 ARG A C 1
ATOM 697 O O . ARG A 1 93 ? 4.092 1.697 -14.491 1.00 92.69 93 ARG A O 1
ATOM 704 N N . ASP A 1 94 ? 2.455 3.136 -13.897 1.00 92.25 94 ASP A N 1
ATOM 705 C CA . ASP A 1 94 ? 2.633 4.056 -15.020 1.00 92.25 94 ASP A CA 1
ATOM 706 C C . ASP A 1 94 ? 3.994 4.759 -14.917 1.00 92.25 94 ASP A C 1
ATOM 708 O O . ASP A 1 94 ? 4.390 5.244 -13.852 1.00 92.25 94 ASP A O 1
ATOM 712 N N . ARG A 1 95 ? 4.682 4.846 -16.048 1.00 89.56 95 ARG A N 1
ATOM 713 C CA . ARG A 1 95 ? 5.876 5.658 -16.287 1.00 89.56 95 ARG A CA 1
ATOM 714 C C . ARG A 1 95 ? 5.459 6.877 -17.110 1.00 89.56 95 ARG A C 1
ATOM 716 O O . ARG A 1 95 ? 4.439 6.827 -17.795 1.00 89.56 95 ARG A O 1
ATOM 723 N N . ARG A 1 96 ? 6.212 7.977 -17.019 1.00 90.69 96 ARG A N 1
ATOM 724 C CA . ARG A 1 96 ? 5.965 9.189 -17.815 1.00 90.69 96 ARG A CA 1
ATOM 725 C C . ARG A 1 96 ? 7.001 9.320 -18.911 1.00 90.69 96 ARG A C 1
ATOM 727 O O . ARG A 1 96 ? 8.186 9.156 -18.639 1.00 90.69 96 ARG A O 1
ATOM 734 N N . CYS A 1 97 ? 6.543 9.643 -20.114 1.00 87.88 97 CYS A N 1
ATOM 735 C CA . CYS A 1 97 ? 7.428 9.983 -21.216 1.00 87.88 97 CYS A CA 1
ATOM 736 C C . CYS A 1 97 ? 8.166 11.277 -20.878 1.00 87.88 97 CYS A C 1
ATOM 738 O O . CYS A 1 97 ? 7.533 12.255 -20.482 1.00 87.88 97 CYS A O 1
ATOM 740 N N . TYR A 1 98 ? 9.486 11.298 -21.035 1.00 86.50 98 TYR A N 1
ATOM 741 C CA . TYR A 1 98 ? 10.274 12.504 -20.792 1.00 86.50 98 TYR A CA 1
ATOM 742 C C . TYR A 1 98 ? 9.885 13.657 -21.737 1.00 86.50 98 TYR A C 1
ATOM 744 O O . TYR A 1 98 ? 9.841 14.806 -21.308 1.00 86.50 98 TYR A O 1
ATOM 752 N N . ALA A 1 99 ? 9.522 13.344 -22.988 1.00 88.06 99 ALA A N 1
ATOM 753 C CA . ALA A 1 99 ? 9.155 14.335 -23.999 1.00 88.06 99 ALA A CA 1
ATOM 754 C C . ALA A 1 99 ? 7.704 14.837 -23.860 1.00 88.06 99 ALA A C 1
ATOM 756 O O . ALA A 1 99 ? 7.473 16.014 -23.598 1.00 88.06 99 ALA A O 1
ATOM 757 N N . CYS A 1 100 ? 6.710 13.954 -24.008 1.00 89.12 100 CYS A N 1
ATOM 758 C CA . CYS A 1 100 ? 5.292 14.348 -24.020 1.00 89.12 100 CYS A CA 1
ATOM 759 C C . CYS A 1 100 ? 4.589 14.240 -22.658 1.00 89.12 100 CYS A C 1
ATOM 761 O O . CYS A 1 100 ? 3.424 14.595 -22.538 1.00 89.12 100 CYS A O 1
ATOM 763 N N . ARG A 1 101 ? 5.263 13.735 -21.611 1.00 88.38 101 ARG A N 1
ATOM 764 C CA . ARG A 1 101 ? 4.726 13.553 -20.239 1.00 88.38 101 ARG A CA 1
ATOM 765 C C . ARG A 1 101 ? 3.565 12.565 -20.097 1.00 88.38 101 ARG A C 1
ATOM 767 O O . ARG A 1 101 ? 3.080 12.364 -18.972 1.00 88.38 101 ARG A O 1
ATOM 774 N N . ASP A 1 102 ? 3.178 11.904 -21.183 1.00 88.94 102 ASP A N 1
ATOM 775 C CA . ASP A 1 102 ? 2.146 10.873 -21.199 1.00 88.94 102 ASP A CA 1
ATOM 776 C C . ASP A 1 102 ? 2.510 9.634 -20.396 1.00 88.94 102 ASP A C 1
ATOM 778 O O . ASP A 1 102 ? 3.682 9.320 -20.179 1.00 88.94 102 ASP A O 1
ATOM 782 N N . ARG A 1 103 ? 1.473 8.902 -19.989 1.00 90.31 103 ARG A N 1
ATOM 783 C CA . ARG A 1 103 ? 1.603 7.677 -19.207 1.00 90.31 103 ARG A CA 1
ATOM 784 C C . ARG A 1 103 ? 1.710 6.450 -20.102 1.00 90.31 103 ARG A C 1
ATOM 786 O O . ARG A 1 103 ? 0.895 6.260 -20.998 1.00 90.31 103 ARG A O 1
ATOM 793 N N . PHE A 1 104 ? 2.663 5.578 -19.801 1.00 89.12 104 PHE A N 1
ATOM 794 C CA . PHE A 1 104 ? 2.820 4.281 -20.455 1.00 89.12 104 PHE A CA 1
ATOM 795 C C . PHE A 1 104 ? 3.347 3.233 -19.461 1.00 89.12 104 PHE A C 1
ATOM 797 O O . PHE A 1 104 ? 3.777 3.576 -18.361 1.00 89.12 104 PHE A O 1
ATOM 804 N N . ARG A 1 105 ? 3.270 1.942 -19.809 1.00 90.06 105 ARG A N 1
ATOM 805 C CA . ARG A 1 105 ? 3.751 0.829 -18.957 1.00 90.06 105 ARG A CA 1
ATOM 806 C C . ARG A 1 105 ? 4.685 -0.146 -19.662 1.00 90.06 105 ARG A C 1
ATOM 808 O O . ARG A 1 105 ? 5.250 -1.009 -19.005 1.00 90.06 105 ARG A O 1
ATOM 815 N N . THR A 1 106 ? 4.804 -0.054 -20.977 1.00 88.31 106 THR A N 1
ATOM 816 C CA . THR A 1 106 ? 5.657 -0.945 -21.763 1.00 88.31 106 THR A CA 1
ATOM 817 C C . THR A 1 106 ? 7.083 -0.416 -21.746 1.00 88.31 106 THR A C 1
ATOM 819 O O . THR A 1 106 ? 7.291 0.777 -21.949 1.00 88.31 106 THR A O 1
ATOM 822 N N . VAL A 1 107 ? 8.041 -1.294 -21.477 1.00 85.38 107 VAL A N 1
ATOM 823 C CA . VAL A 1 107 ? 9.477 -1.023 -21.529 1.00 85.38 107 VAL A CA 1
ATOM 824 C C . VAL A 1 107 ? 10.025 -1.838 -22.690 1.00 85.38 107 VAL A C 1
ATOM 826 O O . VAL A 1 107 ? 9.801 -3.045 -22.743 1.00 85.38 107 VAL A O 1
ATOM 829 N N . ASP A 1 108 ?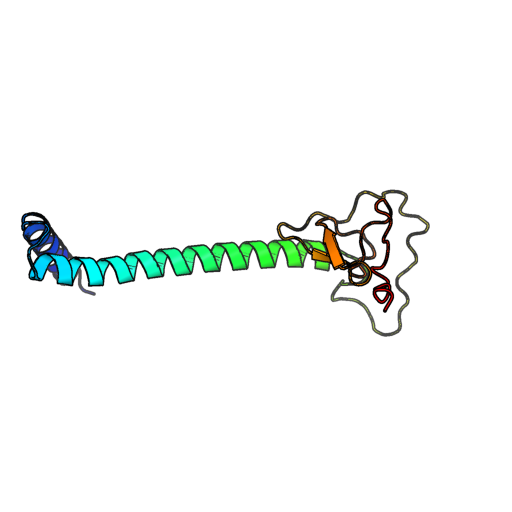 10.671 -1.178 -23.641 1.00 78.44 108 ASP A N 1
ATOM 830 C CA . ASP A 1 108 ? 11.374 -1.828 -24.746 1.00 78.44 108 ASP A CA 1
ATOM 831 C C . ASP A 1 108 ? 12.840 -2.132 -24.380 1.00 78.44 108 ASP A C 1
ATOM 833 O O . ASP A 1 108 ? 13.315 -1.789 -23.294 1.00 78.44 108 ASP A O 1
ATOM 837 N N . ALA A 1 109 ? 13.547 -2.818 -25.282 1.00 74.06 109 ALA A N 1
ATOM 838 C CA . ALA A 1 109 ? 14.940 -3.218 -25.079 1.00 74.06 109 ALA A CA 1
ATOM 839 C C . ALA A 1 109 ? 15.900 -2.033 -24.931 1.00 74.06 109 ALA A C 1
ATOM 841 O O . ALA A 1 109 ? 16.926 -2.162 -24.267 1.00 74.06 109 ALA A O 1
ATOM 842 N N . PHE A 1 110 ? 15.544 -0.869 -25.470 1.00 73.06 110 PHE A N 1
ATOM 843 C CA . PHE A 1 110 ? 16.335 0.356 -25.449 1.00 73.06 110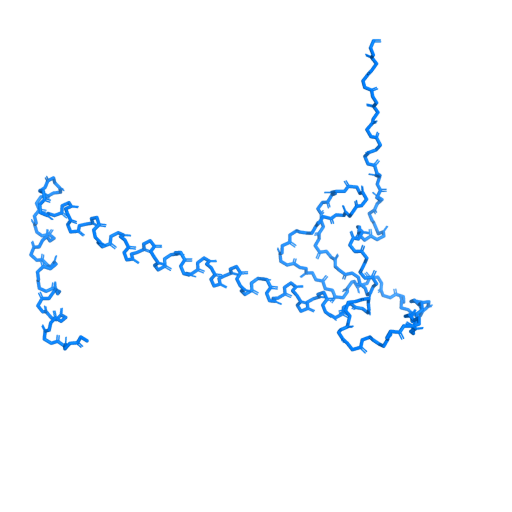 PHE A CA 1
ATOM 844 C C . PHE A 1 110 ? 15.567 1.446 -24.704 1.00 73.06 110 PHE A C 1
ATOM 846 O O . PHE A 1 110 ? 15.267 2.524 -25.215 1.00 73.06 110 PHE A O 1
ATOM 853 N N . TYR A 1 111 ? 15.228 1.153 -23.450 1.00 74.62 111 TYR A N 1
ATOM 854 C CA . TYR A 1 111 ? 14.407 2.042 -22.648 1.00 74.62 111 TYR A CA 1
ATOM 855 C C . TYR A 1 111 ? 15.132 3.362 -22.336 1.00 74.62 111 TYR A C 1
ATOM 857 O O . TYR A 1 111 ? 16.012 3.427 -21.475 1.00 74.62 111 TYR A O 1
ATOM 865 N N . HIS A 1 112 ? 14.707 4.442 -22.994 1.00 77.50 112 HIS A N 1
ATOM 866 C CA . HIS A 1 112 ? 15.189 5.818 -22.782 1.00 77.50 112 HIS A CA 1
ATOM 867 C C . HIS A 1 112 ? 14.182 6.707 -22.031 1.00 77.50 112 HIS A C 1
ATOM 869 O O . HIS A 1 112 ? 14.227 7.931 -22.124 1.00 77.50 112 HIS A O 1
ATOM 875 N N . ALA A 1 113 ? 13.238 6.107 -21.297 1.00 84.00 113 ALA A N 1
ATOM 876 C CA . ALA A 1 113 ? 12.118 6.823 -20.671 1.00 84.00 113 ALA A CA 1
ATOM 877 C C . ALA A 1 113 ? 11.233 7.609 -21.666 1.00 84.00 113 ALA A C 1
ATOM 879 O O . ALA A 1 113 ? 10.611 8.614 -21.310 1.00 84.00 113 ALA A O 1
ATOM 880 N N . LEU A 1 114 ? 11.139 7.119 -22.903 1.00 85.12 114 LEU A N 1
ATOM 881 C CA . LEU A 1 114 ? 10.245 7.621 -23.945 1.00 85.12 114 LEU A CA 1
ATOM 882 C C . LEU A 1 114 ? 9.040 6.693 -24.126 1.00 85.12 114 LEU A C 1
ATOM 884 O O . LEU A 1 114 ? 9.050 5.547 -23.678 1.00 85.12 114 LEU A O 1
ATOM 888 N N . CYS A 1 115 ? 7.980 7.217 -24.744 1.00 84.06 115 CYS A N 1
ATOM 889 C CA . CYS A 1 115 ? 6.845 6.393 -25.136 1.00 84.06 115 CYS A CA 1
ATOM 890 C C . CYS A 1 115 ? 7.286 5.353 -26.189 1.00 84.06 115 CYS A C 1
ATOM 892 O O . CYS A 1 115 ? 8.171 5.657 -26.989 1.00 84.06 115 CYS A O 1
ATOM 894 N N . PRO A 1 116 ? 6.689 4.147 -26.210 1.00 78.00 116 PRO A N 1
ATOM 895 C CA . PRO A 1 116 ? 7.020 3.145 -27.219 1.00 78.00 116 PRO A CA 1
ATOM 896 C C . PRO A 1 116 ? 6.714 3.666 -28.635 1.00 78.00 116 PRO A C 1
ATOM 898 O O . PRO A 1 116 ? 5.766 4.438 -28.793 1.00 78.00 116 PRO A O 1
ATOM 901 N N . PRO A 1 117 ? 7.441 3.207 -29.671 1.00 69.00 117 PRO A N 1
ATOM 902 C CA . PRO A 1 117 ? 7.380 3.766 -31.028 1.00 69.00 117 PRO A CA 1
ATOM 903 C C . PRO A 1 117 ? 5.999 3.652 -31.687 1.00 69.00 117 PRO A C 1
ATOM 905 O O . PRO A 1 117 ? 5.637 4.487 -32.509 1.00 69.00 117 PRO A O 1
ATOM 908 N N . ALA A 1 118 ? 5.181 2.673 -31.280 1.00 65.94 118 ALA A N 1
ATOM 909 C CA . ALA A 1 118 ? 3.785 2.538 -31.711 1.00 65.94 118 ALA A CA 1
ATOM 910 C C . ALA A 1 118 ? 2.874 3.692 -31.241 1.00 65.94 118 ALA A C 1
ATOM 912 O O . ALA A 1 118 ? 1.696 3.743 -31.593 1.00 65.94 118 ALA A O 1
ATOM 913 N N . ARG A 1 119 ? 3.391 4.606 -30.416 1.00 70.06 119 ARG A N 1
ATOM 914 C CA . ARG A 1 119 ? 2.684 5.778 -29.921 1.00 70.06 119 ARG A CA 1
ATOM 915 C C . ARG A 1 119 ? 3.431 7.029 -30.370 1.00 70.06 119 ARG A C 1
ATOM 917 O O . ARG A 1 119 ? 4.583 7.234 -30.012 1.00 70.06 119 ARG A O 1
ATOM 924 N N . THR A 1 120 ? 2.763 7.892 -31.125 1.00 73.06 120 THR A N 1
ATOM 925 C CA . THR A 1 120 ? 3.327 9.171 -31.562 1.00 73.06 120 THR A CA 1
ATOM 926 C C . THR A 1 120 ? 3.546 10.075 -30.348 1.00 73.06 120 THR A C 1
ATOM 928 O O . THR A 1 120 ? 2.598 10.513 -29.697 1.00 73.06 120 THR A O 1
ATOM 931 N N . CYS A 1 121 ? 4.809 10.334 -30.009 1.00 74.62 121 CYS A N 1
ATOM 932 C CA . CYS A 1 121 ? 5.183 11.268 -28.952 1.00 74.62 121 CYS A CA 1
ATOM 933 C C . CYS A 1 121 ? 5.026 12.709 -29.474 1.00 74.62 121 CYS A C 1
ATOM 935 O O . CYS A 1 121 ? 5.950 13.271 -30.055 1.00 74.62 121 CYS A O 1
ATOM 937 N N . THR A 1 122 ? 3.860 13.323 -29.274 1.00 72.31 122 THR A N 1
ATOM 938 C CA . THR A 1 122 ? 3.653 14.751 -29.556 1.00 72.31 122 THR A CA 1
ATOM 939 C C . THR A 1 122 ? 4.089 15.562 -28.340 1.00 72.31 122 THR A C 1
ATOM 941 O O . THR A 1 122 ? 3.441 15.505 -27.294 1.00 72.31 122 THR A O 1
ATOM 944 N N . ALA A 1 123 ? 5.224 16.258 -28.433 1.00 70.44 123 ALA A N 1
ATOM 945 C CA . ALA A 1 123 ? 5.679 17.138 -27.362 1.00 70.44 123 ALA A CA 1
ATOM 946 C C . ALA A 1 123 ? 4.648 18.252 -27.136 1.00 70.44 123 ALA A C 1
ATOM 948 O O . ALA A 1 123 ? 4.146 18.842 -28.090 1.00 70.44 123 ALA A O 1
ATOM 949 N N . ASP A 1 124 ? 4.349 18.530 -25.870 1.00 63.06 124 ASP A N 1
ATOM 950 C CA . ASP A 1 124 ? 3.446 19.602 -25.462 1.00 63.06 124 ASP A CA 1
ATOM 951 C C . ASP A 1 124 ? 4.202 20.930 -25.628 1.00 63.06 124 ASP A C 1
ATOM 953 O O . ASP A 1 124 ? 4.784 21.477 -24.686 1.00 63.06 124 ASP A O 1
ATOM 957 N N . THR A 1 125 ? 4.332 21.393 -26.873 1.00 58.75 125 THR A N 1
ATOM 958 C CA . THR A 1 125 ? 4.867 22.717 -27.181 1.00 58.75 125 THR A CA 1
ATOM 959 C C . THR A 1 125 ? 3.820 23.708 -26.710 1.00 58.75 125 THR A C 1
ATOM 961 O O . THR A 1 125 ? 2.893 24.023 -27.455 1.00 58.75 125 THR A O 1
ATOM 964 N N . GLY A 1 126 ? 3.918 24.119 -25.442 1.00 57.91 126 GLY A N 1
ATOM 965 C CA . GLY A 1 126 ? 3.047 25.120 -24.841 1.00 57.91 126 GLY A CA 1
ATOM 966 C C . GLY A 1 126 ? 2.925 26.308 -25.787 1.00 57.91 126 GLY A C 1
ATOM 967 O O . GLY A 1 126 ? 3.845 27.112 -25.909 1.00 57.91 126 GLY A O 1
ATOM 968 N N . THR A 1 127 ? 1.810 26.364 -26.508 1.00 54.00 127 THR A N 1
ATOM 969 C CA . THR A 1 127 ? 1.496 27.484 -27.384 1.00 54.00 127 THR A CA 1
ATOM 970 C C . THR A 1 127 ? 1.111 28.615 -26.439 1.00 54.00 127 THR A C 1
ATOM 972 O O . THR A 1 127 ? 0.184 28.416 -25.647 1.00 54.00 127 THR A O 1
ATOM 975 N N . PRO A 1 128 ? 1.823 29.757 -26.416 1.00 52.25 128 PRO A N 1
ATOM 976 C CA . PRO A 1 128 ? 1.397 30.868 -25.580 1.00 52.25 128 PRO A CA 1
ATOM 977 C C . PRO A 1 128 ? -0.008 31.288 -26.021 1.00 52.25 128 PRO A C 1
ATOM 979 O O . PRO A 1 128 ? -0.276 31.424 -27.215 1.00 52.25 128 PRO A O 1
ATOM 982 N N . ALA A 1 129 ? -0.913 31.436 -25.051 1.00 48.84 129 ALA A N 1
ATOM 983 C CA . ALA A 1 129 ? -2.255 31.946 -25.300 1.00 48.84 129 ALA A CA 1
ATOM 984 C C . ALA A 1 129 ? -2.148 33.316 -25.997 1.00 48.84 129 ALA A C 1
ATOM 986 O O . ALA A 1 129 ? -1.339 34.135 -25.550 1.00 48.84 129 ALA A O 1
ATOM 987 N N . PRO A 1 130 ? -2.905 33.573 -27.080 1.00 56.06 130 PRO A N 1
ATOM 988 C CA . PRO A 1 130 ? -2.872 34.875 -27.729 1.00 56.06 130 PRO A CA 1
ATOM 989 C C . PRO A 1 130 ? -3.404 35.930 -26.749 1.00 56.06 130 PRO A C 1
ATOM 991 O O . PRO A 1 130 ? -4.527 35.805 -26.257 1.00 56.06 130 PRO A O 1
ATOM 994 N N . THR A 1 131 ? -2.560 36.914 -26.434 1.00 58.16 131 THR A N 1
ATOM 995 C CA . THR A 1 131 ? -2.933 38.176 -25.772 1.00 58.16 131 THR A CA 1
ATOM 996 C C . THR A 1 131 ? -3.814 39.028 -26.662 1.00 58.16 131 THR A C 1
ATOM 998 O O . THR A 1 131 ? -3.491 39.097 -27.871 1.00 58.16 131 THR A O 1
#

Foldseek 3Di:
DDPVVVVVVVVVVVVLVPDDPPDPVNVVVVVVVVVVVVVVVVVVVVVVVVVLVVVLVVLQCQAQQNPPPDDPPDDRPDVPPCPPLPASDFRPDWQAAPFQRDTDTGHHNHRPSHDRPVDDRDGCPPDPDDD